Protein AF-A0A9E4J1G1-F1 (afdb_monomer_lite)

Radius of gyration: 12.77 Å; chains: 1; bounding box: 23×32×36 Å

Secondary structure (DSSP, 8-state):
-B-TTT--B-SSHHHHHHHS-S---PBPGGGTTSEEEE-TTT--EEEHHHHHHSTTB-TTT-PBPPGGGGGGGGGTBPPPPPP-

Foldseek 3Di:
DQFPVPRDDDPDPVRCVVPVVDAGDAAEPVQQQDFRDADPPPRDTDRNVCCVPVCQADPPPRDGHDPCCVVVNVRHHDDDDPDD

Structure (mmCIF, N/CA/C/O backbone):
data_AF-A0A9E4J1G1-F1
#
_entry.id   AF-A0A9E4J1G1-F1
#
loop_
_atom_site.group_PDB
_atom_site.id
_atom_site.type_symbol
_atom_site.label_atom_id
_atom_site.label_alt_id
_atom_site.label_comp_id
_atom_site.label_asym_id
_atom_site.label_entity_id
_atom_site.label_seq_id
_atom_site.pdbx_PDB_ins_code
_atom_site.Cartn_x
_atom_site.Cartn_y
_atom_site.Cartn_z
_atom_site.occupancy
_atom_site.B_iso_or_equiv
_atom_site.auth_seq_id
_atom_site.auth_comp_id
_atom_site.auth_asym_id
_atom_site.auth_atom_id
_atom_site.pdbx_PDB_model_num
ATOM 1 N N . MET A 1 1 ? -2.225 5.236 -1.796 1.00 93.44 1 MET A N 1
ATOM 2 C CA . MET A 1 1 ? -2.663 4.194 -0.848 1.00 93.44 1 MET A CA 1
ATOM 3 C C . MET A 1 1 ? -4.033 4.564 -0.316 1.00 93.44 1 MET A C 1
ATOM 5 O O . MET A 1 1 ? -4.244 5.737 -0.037 1.00 93.44 1 MET A O 1
ATOM 9 N N . ARG A 1 2 ? -4.945 3.602 -0.191 1.00 98.00 2 ARG A N 1
ATOM 10 C CA . ARG A 1 2 ? -6.239 3.775 0.460 1.00 98.00 2 ARG A CA 1
ATOM 11 C C . ARG A 1 2 ? -6.088 3.542 1.958 1.00 98.00 2 ARG A C 1
ATOM 13 O O . ARG A 1 2 ? -5.622 2.478 2.369 1.00 98.00 2 ARG A O 1
ATOM 20 N N . PHE A 1 3 ? -6.490 4.508 2.767 1.00 98.12 3 PHE A N 1
ATOM 21 C CA . PHE A 1 3 ? -6.356 4.427 4.220 1.00 98.12 3 PHE A CA 1
ATOM 22 C C . PHE A 1 3 ? -7.542 3.699 4.853 1.00 98.12 3 PHE A C 1
ATOM 24 O O . PHE A 1 3 ? -8.685 3.893 4.447 1.00 98.12 3 PHE A O 1
ATOM 31 N N . ARG A 1 4 ? -7.287 2.859 5.864 1.00 98.19 4 ARG A N 1
ATOM 32 C CA . ARG A 1 4 ? -8.327 2.059 6.535 1.00 98.19 4 ARG A CA 1
ATOM 33 C C . ARG A 1 4 ? -9.256 2.892 7.425 1.00 98.19 4 ARG A C 1
ATOM 35 O O . ARG A 1 4 ? -10.387 2.476 7.685 1.00 98.19 4 ARG A O 1
ATOM 42 N N . CYS A 1 5 ? -8.791 4.035 7.921 1.00 97.88 5 CYS A N 1
ATOM 43 C CA . CYS A 1 5 ? -9.573 4.925 8.783 1.00 97.88 5 CYS A CA 1
ATOM 44 C C . CYS A 1 5 ? -10.723 5.619 8.039 1.00 97.88 5 CYS A C 1
ATOM 46 O O . CYS A 1 5 ? -11.823 5.679 8.578 1.00 97.88 5 CYS A O 1
ATOM 48 N N . CYS A 1 6 ? -10.492 6.077 6.807 1.00 97.75 6 CYS A N 1
ATOM 49 C CA . CYS A 1 6 ? -11.445 6.900 6.050 1.00 97.75 6 CYS A CA 1
ATOM 50 C C . CYS A 1 6 ? -11.805 6.346 4.664 1.00 97.75 6 CYS A C 1
ATOM 52 O O . CYS A 1 6 ? -12.791 6.757 4.063 1.00 97.75 6 CYS A O 1
ATOM 54 N N . GLY A 1 7 ? -11.029 5.400 4.133 1.00 97.25 7 GLY A N 1
ATOM 55 C CA . GLY A 1 7 ? -11.222 4.872 2.786 1.00 97.25 7 GLY A CA 1
ATOM 56 C C . GLY A 1 7 ? -10.763 5.810 1.666 1.00 97.25 7 GLY A C 1
ATOM 57 O O . GLY A 1 7 ? -10.997 5.474 0.503 1.00 97.25 7 GLY A O 1
ATOM 58 N N . GLU A 1 8 ? -10.114 6.929 1.989 1.00 97.81 8 GLU A N 1
ATOM 59 C CA . GLU A 1 8 ? -9.581 7.903 1.032 1.00 97.81 8 GLU A CA 1
ATOM 60 C C . GLU A 1 8 ? -8.175 7.539 0.544 1.00 97.81 8 GLU A C 1
ATOM 62 O O . GLU A 1 8 ? -7.476 6.718 1.146 1.00 97.81 8 GLU A O 1
ATOM 67 N N . TRP A 1 9 ? -7.765 8.149 -0.570 1.00 97.31 9 TRP A N 1
ATOM 68 C CA . TRP A 1 9 ? -6.499 7.868 -1.241 1.00 97.31 9 TRP A CA 1
ATOM 69 C C . TRP A 1 9 ? -5.487 8.991 -1.026 1.00 97.31 9 TRP A C 1
ATOM 71 O O . TRP A 1 9 ? -5.691 10.101 -1.504 1.00 97.31 9 TRP A O 1
ATOM 81 N N . PHE A 1 10 ? -4.351 8.663 -0.411 1.00 96.50 10 PHE A N 1
ATOM 82 C CA . PHE A 1 10 ? -3.226 9.586 -0.235 1.00 96.50 10 PHE A CA 1
ATOM 83 C C . PHE A 1 10 ? -1.921 9.004 -0.801 1.00 96.50 10 PHE A C 1
ATOM 85 O O . PHE A 1 10 ? -1.769 7.773 -0.838 1.00 96.50 10 PHE A O 1
ATOM 92 N N . PRO A 1 11 ? -0.964 9.844 -1.245 1.00 92.94 11 PRO A N 1
ATOM 93 C CA . PRO A 1 11 ? 0.346 9.381 -1.709 1.00 92.94 11 PRO A CA 1
ATOM 94 C C . PRO A 1 11 ? 1.180 8.715 -0.603 1.00 92.94 11 PRO A C 1
ATOM 96 O O . PRO A 1 11 ? 1.817 7.694 -0.859 1.00 92.94 11 PRO A O 1
ATOM 99 N N . CYS A 1 12 ? 1.141 9.255 0.619 1.00 93.75 12 CYS A N 1
ATOM 100 C CA . CYS A 1 12 ? 1.858 8.750 1.792 1.00 93.75 12 CYS A CA 1
ATOM 101 C C . CYS A 1 12 ? 1.101 9.048 3.104 1.00 93.75 12 CYS A C 1
ATOM 103 O O . CYS A 1 12 ? 0.046 9.684 3.087 1.00 93.75 12 CYS A O 1
ATOM 105 N N . ILE A 1 13 ? 1.649 8.574 4.230 1.00 95.25 13 ILE A N 1
ATOM 106 C CA . ILE A 1 13 ? 1.147 8.833 5.587 1.00 95.25 13 ILE A CA 1
ATOM 107 C C . ILE A 1 13 ? 1.229 10.308 5.970 1.00 95.25 13 ILE A C 1
ATOM 109 O O . ILE A 1 13 ? 0.250 10.814 6.504 1.00 95.25 13 ILE A O 1
ATOM 113 N N . ASP A 1 14 ? 2.312 11.005 5.632 1.00 95.50 14 ASP A N 1
ATOM 114 C CA . ASP A 1 14 ? 2.480 12.414 6.007 1.00 95.50 14 ASP A CA 1
ATOM 115 C C . ASP A 1 14 ? 1.376 13.277 5.377 1.00 95.50 14 ASP A C 1
ATOM 117 O O . ASP A 1 14 ? 0.664 13.988 6.080 1.00 95.50 14 ASP A O 1
ATOM 121 N N . CYS A 1 15 ? 1.113 13.098 4.074 1.00 96.69 15 CYS A N 1
ATOM 122 C CA . CYS A 1 15 ? 0.010 13.786 3.395 1.00 96.69 15 CYS A CA 1
ATOM 123 C C . CYS A 1 15 ? -1.359 13.472 4.016 1.00 96.69 15 CYS A C 1
ATOM 125 O O . CYS A 1 15 ? -2.240 14.326 4.023 1.00 96.69 15 CYS A O 1
ATOM 127 N N . HIS A 1 16 ? -1.568 12.247 4.509 1.00 97.75 16 HIS A N 1
ATOM 128 C CA . HIS A 1 16 ? -2.802 11.912 5.216 1.00 97.75 16 HIS A CA 1
ATOM 129 C C . HIS A 1 16 ? -2.867 12.629 6.568 1.00 97.75 16 HIS A C 1
ATOM 131 O O . HIS A 1 16 ? -3.889 13.220 6.897 1.00 97.75 16 HIS A O 1
ATOM 137 N N . GLN A 1 17 ? -1.800 12.585 7.365 1.00 96.88 17 GLN A N 1
ATOM 138 C CA . GLN A 1 17 ? -1.760 13.200 8.693 1.00 96.88 17 GLN A CA 1
ATOM 139 C C . GLN A 1 17 ? -1.962 14.718 8.638 1.00 96.88 17 GLN A C 1
ATOM 141 O O . GLN A 1 17 ? -2.651 15.266 9.495 1.00 96.88 17 GLN A O 1
ATOM 146 N N . GLU A 1 18 ? -1.430 15.378 7.610 1.00 97.88 18 GLU A N 1
ATOM 147 C CA . GLU A 1 18 ? -1.611 16.815 7.392 1.00 97.88 18 GLU A CA 1
ATOM 148 C C . GLU A 1 18 ? -3.056 17.189 7.026 1.00 97.88 18 GLU A C 1
ATOM 150 O O . GLU A 1 18 ? -3.540 18.243 7.436 1.00 97.88 18 GLU A O 1
ATOM 155 N N . MET A 1 19 ? -3.756 16.339 6.267 1.00 97.44 19 MET A N 1
ATOM 156 C CA . MET A 1 19 ? -5.018 16.714 5.613 1.00 97.44 19 MET A CA 1
ATOM 157 C C . MET A 1 19 ? -6.270 16.087 6.234 1.00 97.44 19 MET A C 1
ATOM 159 O O . MET A 1 19 ? -7.349 16.669 6.154 1.00 97.44 19 MET A O 1
ATOM 163 N N . ALA A 1 20 ? -6.165 14.896 6.824 1.00 95.69 20 ALA A N 1
ATOM 164 C CA . ALA A 1 20 ? -7.328 14.085 7.184 1.00 95.69 20 ALA A CA 1
ATOM 165 C C . ALA A 1 20 ? -7.973 14.483 8.524 1.00 95.69 20 ALA A C 1
ATOM 167 O O . ALA A 1 20 ? -9.130 14.145 8.780 1.00 95.69 20 ALA A O 1
ATOM 168 N N . GLY A 1 21 ? -7.235 15.175 9.400 1.00 96.69 21 GLY A N 1
ATOM 169 C CA . GLY A 1 21 ? -7.738 15.634 10.701 1.00 96.69 21 GLY A CA 1
ATOM 170 C C . GLY A 1 21 ? -8.087 14.510 11.688 1.00 96.69 21 GLY A C 1
ATOM 171 O O . GLY A 1 21 ? -8.798 14.750 12.661 1.00 96.69 21 GLY A O 1
ATOM 172 N N . HIS A 1 22 ? -7.620 13.281 11.441 1.00 97.12 22 HIS A N 1
ATOM 173 C CA . HIS A 1 22 ? -7.832 12.123 12.307 1.00 97.12 22 HIS A CA 1
ATOM 174 C C . HIS A 1 22 ? -6.647 11.152 12.269 1.00 97.12 22 HIS A C 1
ATOM 176 O O . HIS A 1 22 ? -5.847 11.142 11.332 1.00 97.12 22 HIS A O 1
ATOM 182 N N . GLU A 1 23 ? -6.553 10.309 13.298 1.00 95.50 23 GLU A N 1
ATOM 183 C CA . GLU A 1 23 ? -5.486 9.319 13.424 1.00 95.50 23 GLU A CA 1
ATOM 184 C C . GLU A 1 23 ? -5.609 8.185 12.401 1.00 95.50 23 GLU A C 1
ATOM 186 O O . GLU A 1 23 ? -6.700 7.718 12.055 1.00 95.50 23 GLU A O 1
ATOM 191 N N . VAL A 1 24 ? -4.453 7.702 11.950 1.00 96.81 24 VAL A N 1
ATOM 192 C CA . VAL A 1 24 ? -4.363 6.574 11.024 1.00 96.81 24 VAL A CA 1
ATOM 193 C C . VAL A 1 24 ? -4.812 5.290 11.717 1.00 96.81 24 VAL A C 1
ATOM 195 O O . VAL A 1 24 ? -4.432 4.999 12.848 1.00 96.81 24 VAL A O 1
ATOM 198 N N . ARG A 1 25 ? -5.587 4.478 10.994 1.00 97.44 25 ARG A N 1
ATOM 199 C CA . ARG A 1 25 ? -5.832 3.070 11.329 1.00 97.44 25 ARG A CA 1
ATOM 200 C C . ARG A 1 25 ? -5.188 2.197 10.264 1.00 97.44 25 ARG A C 1
ATOM 202 O O . ARG A 1 25 ? -5.208 2.564 9.089 1.00 97.44 25 ARG A O 1
ATOM 209 N N . VAL A 1 26 ? -4.656 1.051 10.674 1.00 97.62 26 VAL A N 1
ATOM 210 C CA . VAL A 1 26 ? -4.037 0.071 9.774 1.00 97.62 26 VAL A CA 1
ATOM 211 C C . VAL A 1 26 ? -5.043 -0.991 9.338 1.00 97.62 26 VAL A C 1
ATOM 213 O O . VAL A 1 26 ? -5.974 -1.305 10.078 1.00 97.62 26 VAL A O 1
ATOM 216 N N . TRP A 1 27 ? -4.870 -1.535 8.133 1.00 98.31 27 TRP A N 1
ATOM 217 C CA . TRP A 1 27 ? -5.605 -2.717 7.674 1.00 98.31 27 TRP A CA 1
ATOM 218 C C . TRP A 1 27 ? -5.118 -3.953 8.429 1.00 98.31 27 TRP A C 1
ATOM 220 O O . TRP A 1 27 ? -3.910 -4.188 8.489 1.00 98.31 27 TRP A O 1
ATOM 230 N N . SER A 1 28 ? -6.044 -4.739 8.972 1.00 97.69 28 SER A N 1
ATOM 231 C CA . SER A 1 28 ? -5.709 -5.966 9.704 1.00 97.69 28 SER A CA 1
ATOM 232 C C . SER A 1 28 ? -5.220 -7.087 8.782 1.00 97.69 28 SER A C 1
ATOM 234 O O . SER A 1 28 ? -5.444 -7.063 7.566 1.00 97.69 28 SER A O 1
ATOM 236 N N . LEU A 1 29 ? -4.603 -8.120 9.362 1.00 96.56 29 LEU A N 1
ATOM 237 C CA . LEU A 1 29 ? -4.232 -9.347 8.644 1.00 96.56 29 LEU A CA 1
ATOM 238 C C . LEU A 1 29 ? -5.439 -10.015 7.958 1.00 96.56 29 LEU A C 1
ATOM 240 O O . LEU A 1 29 ? -5.299 -10.576 6.873 1.00 96.56 29 LEU A O 1
ATOM 244 N N . ALA A 1 30 ? -6.635 -9.906 8.543 1.00 97.00 30 ALA A N 1
ATOM 245 C CA . ALA A 1 30 ? -7.866 -10.461 7.978 1.00 97.00 30 ALA A CA 1
ATOM 246 C C . ALA A 1 30 ? -8.411 -9.667 6.773 1.00 97.00 30 ALA A C 1
ATOM 248 O O . ALA A 1 30 ? -9.264 -10.169 6.049 1.00 97.00 30 ALA A O 1
ATOM 249 N N . GLU A 1 31 ? -7.933 -8.441 6.542 1.00 97.69 31 GLU A N 1
ATOM 250 C CA . GLU A 1 31 ? -8.407 -7.546 5.474 1.00 97.69 31 GLU A CA 1
ATOM 251 C C . GLU A 1 31 ? -7.416 -7.453 4.296 1.00 97.69 31 GLU A C 1
ATOM 253 O O . GLU A 1 31 ? -7.459 -6.513 3.499 1.00 97.69 31 GLU A O 1
ATOM 258 N N . ARG A 1 32 ? -6.491 -8.413 4.167 1.00 97.31 32 ARG A N 1
ATOM 259 C CA . ARG A 1 32 ? -5.442 -8.401 3.127 1.00 97.31 32 ARG A CA 1
ATOM 260 C C . ARG A 1 32 ? -5.974 -8.555 1.697 1.00 97.31 32 ARG A C 1
ATOM 262 O O . ARG A 1 32 ? -5.271 -8.215 0.745 1.00 97.31 32 ARG A O 1
ATOM 269 N N . ASP A 1 33 ? -7.209 -9.016 1.547 1.00 98.12 33 ASP A N 1
ATOM 270 C CA . ASP A 1 33 ? -7.943 -9.127 0.286 1.00 98.12 33 ASP A CA 1
ATOM 271 C C . ASP A 1 33 ? -8.474 -7.776 -0.233 1.00 98.12 33 ASP A C 1
ATOM 273 O O . ASP A 1 33 ? -8.951 -7.680 -1.363 1.00 98.12 33 ASP A O 1
ATOM 277 N N . ARG A 1 34 ? -8.393 -6.702 0.561 1.00 98.38 34 ARG A N 1
ATOM 278 C CA . ARG A 1 34 ? -8.921 -5.388 0.181 1.00 98.38 34 ARG A CA 1
ATOM 279 C C . ARG A 1 34 ? -8.010 -4.656 -0.791 1.00 98.38 34 ARG A C 1
ATOM 281 O O . ARG A 1 34 ? -6.805 -4.544 -0.581 1.00 98.38 34 ARG A O 1
ATOM 288 N N . GLU A 1 35 ? -8.612 -4.073 -1.827 1.00 98.25 35 GLU A N 1
ATOM 289 C CA . GLU A 1 35 ? -7.935 -3.149 -2.737 1.00 98.25 35 GLU A CA 1
ATOM 290 C C . GLU A 1 35 ? -7.590 -1.835 -2.028 1.00 98.25 35 GLU A C 1
ATOM 292 O O . GLU A 1 35 ? -8.429 -0.936 -1.886 1.00 98.25 35 GLU A O 1
ATOM 297 N N . ALA A 1 36 ? -6.338 -1.722 -1.591 1.00 97.94 36 ALA A N 1
ATOM 298 C CA . ALA A 1 36 ? -5.831 -0.527 -0.926 1.00 97.94 36 ALA A CA 1
ATOM 299 C C . ALA A 1 36 ? -4.642 0.111 -1.648 1.00 97.94 36 ALA A C 1
ATOM 301 O O . ALA A 1 36 ? -4.241 1.224 -1.315 1.00 97.94 36 ALA A O 1
ATOM 302 N N . VAL A 1 37 ? -4.081 -0.536 -2.666 1.00 97.81 37 VAL A N 1
ATOM 303 C CA . VAL A 1 37 ? -2.893 -0.031 -3.361 1.00 97.81 37 VAL A CA 1
ATOM 304 C C . VAL A 1 37 ? -3.258 0.348 -4.783 1.00 97.81 37 VAL A C 1
ATOM 306 O O . VAL A 1 37 ? -4.012 -0.358 -5.436 1.00 97.81 37 VAL A O 1
ATOM 309 N N . LEU A 1 38 ? -2.735 1.473 -5.263 1.00 97.50 38 LEU A N 1
ATOM 310 C CA . LEU A 1 38 ? -2.924 1.945 -6.631 1.00 97.50 38 LEU A CA 1
ATOM 311 C C . LEU A 1 38 ? -1.557 2.007 -7.303 1.00 97.50 38 LEU A C 1
ATOM 313 O O . LEU A 1 38 ? -0.636 2.627 -6.768 1.00 97.50 38 LEU A O 1
ATOM 317 N N . CYS A 1 39 ? -1.423 1.402 -8.479 1.00 97.50 39 CYS A N 1
ATOM 318 C CA . CYS A 1 39 ? -0.260 1.633 -9.318 1.00 97.50 39 CYS A CA 1
ATOM 319 C C . CYS A 1 39 ? -0.312 3.056 -9.883 1.00 97.50 39 CYS A C 1
ATOM 321 O O . CYS A 1 39 ? -1.207 3.379 -10.659 1.00 97.50 39 CYS A O 1
ATOM 323 N N . GLY A 1 40 ? 0.673 3.889 -9.542 1.00 94.50 40 GLY A N 1
ATOM 324 C CA . GLY A 1 40 ? 0.768 5.258 -10.062 1.00 94.50 40 GLY A CA 1
ATOM 325 C C . GLY A 1 40 ? 1.037 5.350 -11.570 1.00 94.50 40 GLY A C 1
ATOM 326 O O . GLY A 1 40 ? 0.904 6.430 -12.130 1.00 94.50 40 GLY A O 1
ATOM 327 N N . VAL A 1 41 ? 1.403 4.239 -12.225 1.00 97.56 41 VAL A N 1
ATOM 328 C CA . VAL A 1 41 ? 1.702 4.197 -13.668 1.00 97.56 41 VAL A CA 1
ATOM 329 C C . VAL A 1 41 ? 0.489 3.757 -14.483 1.00 97.56 41 VAL A C 1
ATOM 331 O O . VAL A 1 41 ? 0.093 4.450 -15.410 1.00 97.56 41 VAL A O 1
ATOM 334 N N . CYS A 1 42 ? -0.108 2.605 -14.159 1.00 98.00 42 CYS A N 1
ATOM 335 C CA . CYS A 1 42 ? -1.220 2.051 -14.942 1.00 98.00 42 CYS A CA 1
ATOM 336 C C . CYS A 1 42 ? -2.597 2.219 -14.288 1.00 98.00 42 CYS A C 1
ATOM 338 O O . CYS A 1 42 ? -3.599 1.830 -14.878 1.00 98.00 42 CYS A O 1
ATOM 340 N N . GLY A 1 43 ? -2.669 2.733 -13.058 1.00 96.94 43 GLY A N 1
ATOM 341 C CA . GLY A 1 43 ? -3.929 2.919 -12.338 1.00 96.94 43 GLY A CA 1
ATOM 342 C C . GLY A 1 43 ? -4.589 1.629 -11.844 1.00 96.94 43 GLY A C 1
ATOM 343 O O . GLY A 1 43 ? -5.660 1.701 -11.241 1.00 96.94 43 GLY A O 1
ATOM 344 N N . ARG A 1 44 ? -3.983 0.447 -12.045 1.00 97.75 44 ARG A N 1
ATOM 345 C CA . ARG A 1 44 ? -4.522 -0.791 -11.467 1.00 97.75 44 ARG A CA 1
ATOM 346 C C . ARG A 1 44 ? -4.555 -0.681 -9.947 1.00 97.75 44 ARG A C 1
ATOM 348 O O . ARG A 1 44 ? -3.562 -0.295 -9.325 1.00 97.75 44 ARG A O 1
ATOM 355 N N . ARG A 1 45 ? -5.686 -1.073 -9.367 1.00 98.19 45 ARG A N 1
ATOM 356 C CA . ARG A 1 45 ? -5.814 -1.317 -7.935 1.00 98.19 45 ARG A CA 1
ATOM 357 C C . ARG A 1 45 ? -5.351 -2.735 -7.624 1.00 98.19 4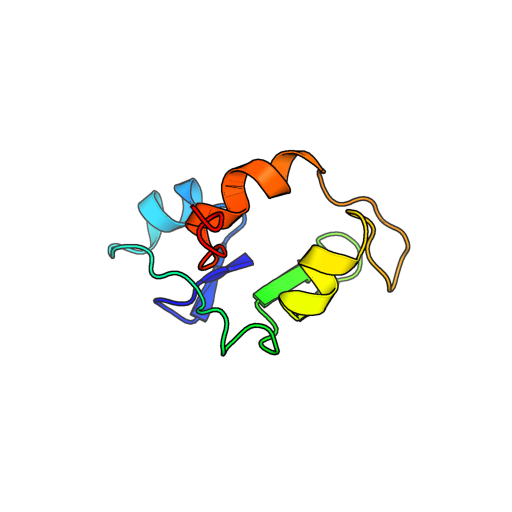5 ARG A C 1
ATOM 359 O O . ARG A 1 45 ? -5.632 -3.660 -8.380 1.00 98.19 45 ARG A O 1
ATOM 366 N N . LEU A 1 46 ? -4.575 -2.871 -6.562 1.00 98.50 46 LEU A N 1
ATOM 367 C CA . LEU A 1 46 ? -4.096 -4.147 -6.062 1.00 98.50 46 LEU A CA 1
ATOM 368 C C . LEU A 1 46 ? -4.661 -4.356 -4.667 1.00 98.50 46 LEU A C 1
ATOM 370 O O . LEU A 1 46 ? -4.740 -3.412 -3.863 1.00 98.50 46 LEU A O 1
ATOM 374 N N . THR A 1 47 ? -4.989 -5.607 -4.374 1.00 98.62 47 THR A N 1
ATOM 375 C CA . THR A 1 47 ? -5.174 -6.049 -2.999 1.00 98.62 47 THR A CA 1
ATOM 376 C C . THR A 1 47 ? -3.878 -5.863 -2.214 1.00 98.62 47 THR A C 1
ATOM 378 O O . THR 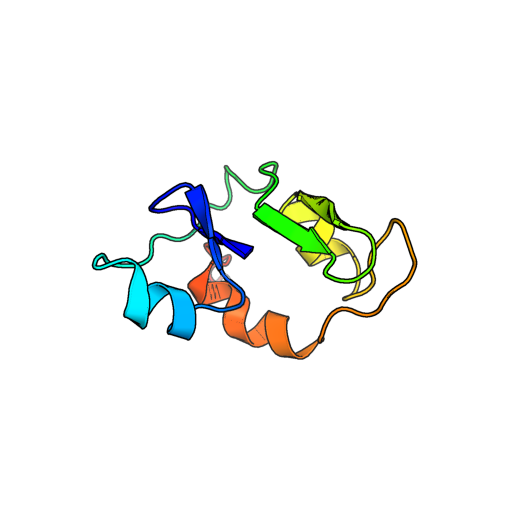A 1 47 ? -2.776 -5.795 -2.774 1.00 98.62 47 THR A O 1
ATOM 381 N N . ILE A 1 48 ? -3.993 -5.762 -0.895 1.00 98.06 48 ILE A N 1
ATOM 382 C CA . ILE A 1 48 ? -2.821 -5.630 -0.032 1.00 98.06 48 ILE A CA 1
ATOM 383 C C . ILE A 1 48 ? -1.918 -6.867 -0.163 1.00 98.06 48 ILE A C 1
ATOM 385 O O . ILE A 1 48 ? -0.700 -6.718 -0.260 1.00 98.06 48 ILE A O 1
ATOM 389 N N . ALA A 1 49 ? -2.507 -8.066 -0.228 1.00 97.94 49 ALA A N 1
ATOM 390 C CA . ALA A 1 49 ? -1.783 -9.315 -0.451 1.00 97.94 49 ALA A CA 1
ATOM 391 C C . ALA A 1 49 ? -1.005 -9.310 -1.779 1.00 97.94 49 ALA A C 1
ATOM 393 O O . ALA A 1 49 ? 0.189 -9.609 -1.788 1.00 97.94 49 ALA A O 1
ATOM 394 N N . GLU A 1 50 ? -1.641 -8.909 -2.889 1.00 98.12 50 GLU A N 1
ATOM 395 C CA . GLU A 1 50 ? -0.963 -8.784 -4.188 1.00 98.12 50 GLU A CA 1
ATOM 396 C C . GLU A 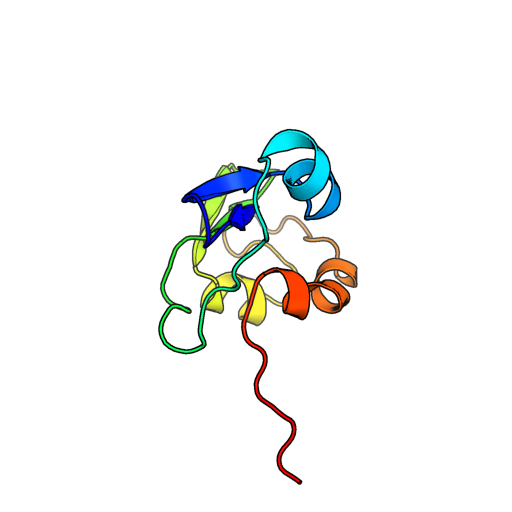1 50 ? 0.212 -7.805 -4.112 1.00 98.12 50 GLU A C 1
ATOM 398 O O . GLU A 1 50 ? 1.303 -8.112 -4.586 1.00 98.12 50 GLU A O 1
ATOM 403 N N . TYR A 1 51 ? 0.019 -6.633 -3.501 1.00 97.50 51 TYR A N 1
ATOM 404 C CA . TYR A 1 51 ? 1.079 -5.633 -3.393 1.00 97.50 51 TYR A CA 1
ATOM 405 C C . TYR A 1 51 ? 2.275 -6.117 -2.566 1.00 97.50 51 TYR A C 1
ATOM 407 O O . TYR A 1 51 ? 3.418 -5.917 -2.975 1.00 97.50 51 TYR A O 1
ATOM 415 N N . MET A 1 52 ? 2.041 -6.778 -1.432 1.00 95.75 52 MET A N 1
ATOM 416 C CA . MET A 1 52 ? 3.133 -7.312 -0.612 1.00 95.75 52 MET A CA 1
ATOM 417 C C . MET A 1 52 ? 3.866 -8.472 -1.292 1.00 95.75 52 MET A C 1
ATOM 419 O O . MET A 1 52 ? 5.075 -8.606 -1.124 1.00 95.75 52 MET A O 1
ATOM 423 N N . GLY A 1 53 ? 3.152 -9.284 -2.078 1.00 95.75 53 GLY A N 1
ATOM 424 C CA . GLY A 1 53 ? 3.706 -10.445 -2.778 1.00 95.75 53 GLY A CA 1
ATOM 425 C C . GLY A 1 53 ? 4.342 -10.146 -4.140 1.00 95.75 53 GLY A C 1
ATOM 426 O O . GLY A 1 53 ? 5.030 -11.002 -4.686 1.00 95.75 53 GLY A O 1
ATOM 427 N N . CYS A 1 54 ? 4.149 -8.952 -4.712 1.00 95.44 54 CYS A N 1
ATOM 428 C CA . CYS A 1 54 ? 4.558 -8.663 -6.095 1.00 95.44 54 CYS A CA 1
ATOM 429 C C . CYS A 1 54 ? 6.057 -8.370 -6.302 1.00 95.44 54 CYS A C 1
ATOM 431 O O . CYS A 1 54 ? 6.459 -7.978 -7.396 1.00 95.44 54 CYS A O 1
ATOM 433 N N . GLY A 1 55 ? 6.895 -8.493 -5.266 1.00 94.94 55 GLY A N 1
ATOM 434 C CA . GLY A 1 55 ? 8.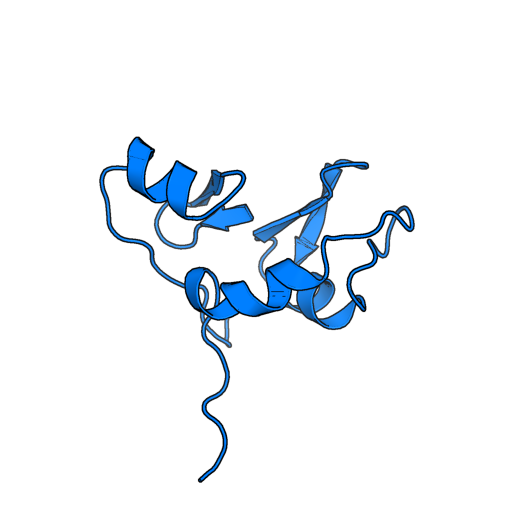335 -8.223 -5.381 1.00 94.94 55 GLY A CA 1
ATOM 435 C C . GLY A 1 55 ? 8.651 -6.774 -5.773 1.00 94.94 55 GLY A C 1
ATOM 436 O O . GLY A 1 55 ? 9.591 -6.520 -6.519 1.00 94.94 55 GLY A O 1
ATOM 437 N N . SER A 1 56 ? 7.842 -5.816 -5.306 1.00 95.44 56 SER A N 1
ATOM 438 C CA . SER A 1 56 ? 7.927 -4.394 -5.682 1.00 95.44 56 SER A CA 1
ATOM 439 C C . SER A 1 56 ? 7.781 -4.127 -7.186 1.00 95.44 56 SER A C 1
ATOM 441 O O . SER A 1 56 ? 8.289 -3.128 -7.684 1.00 95.44 56 SER A O 1
ATOM 443 N N . THR A 1 57 ? 7.060 -4.976 -7.919 1.00 97.62 57 THR A N 1
ATOM 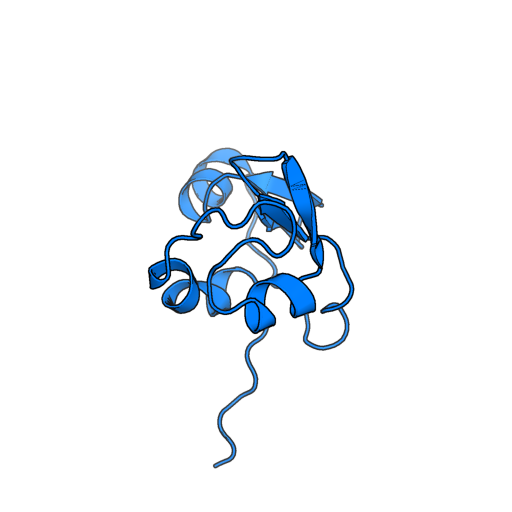444 C CA . THR A 1 57 ? 6.781 -4.782 -9.348 1.00 97.62 57 THR A CA 1
ATOM 445 C C . THR A 1 57 ? 5.291 -4.936 -9.612 1.00 97.62 57 THR A C 1
ATOM 447 O O . THR A 1 57 ? 4.683 -5.924 -9.222 1.00 97.62 57 THR A O 1
ATOM 450 N N . CYS A 1 58 ? 4.667 -3.972 -10.289 1.00 98.12 58 CYS A N 1
ATOM 451 C CA . CYS A 1 58 ? 3.249 -4.062 -10.610 1.00 98.12 58 CYS A CA 1
ATOM 452 C C . CYS A 1 58 ? 2.972 -5.297 -11.490 1.00 98.12 58 CYS A C 1
ATOM 454 O O . CYS A 1 58 ? 3.468 -5.350 -12.618 1.00 98.12 58 CYS A O 1
ATOM 456 N N . PRO A 1 59 ? 2.106 -6.237 -11.061 1.00 97.75 59 PRO A N 1
ATOM 457 C CA . PRO A 1 59 ? 1.826 -7.468 -11.802 1.00 97.75 59 PRO A CA 1
ATOM 458 C C . PRO A 1 59 ? 1.041 -7.224 -13.100 1.00 97.75 59 PRO A C 1
ATOM 460 O O . PRO A 1 59 ? 0.824 -8.149 -13.872 1.00 97.75 59 PRO A O 1
ATOM 463 N N . SER A 1 60 ? 0.579 -5.993 -13.343 1.00 98.12 60 SER A N 1
ATOM 464 C CA . SER A 1 60 ? -0.206 -5.645 -14.529 1.00 98.12 60 SER A CA 1
ATOM 465 C C . SER A 1 60 ? 0.569 -4.919 -15.613 1.00 98.12 60 SER A C 1
ATOM 467 O O . SER A 1 60 ? 0.202 -5.041 -16.774 1.00 98.12 60 SER A O 1
ATOM 469 N N . CYS A 1 61 ? 1.568 -4.112 -15.256 1.00 98.38 61 CYS A N 1
ATOM 470 C CA . CYS A 1 61 ? 2.310 -3.307 -16.231 1.00 98.38 61 CYS A CA 1
ATOM 471 C C . CYS A 1 61 ? 3.831 -3.411 -16.091 1.00 98.38 61 CYS A C 1
ATOM 473 O O . CYS A 1 61 ? 4.544 -2.780 -16.862 1.00 98.38 61 CYS A O 1
ATOM 475 N N . GLY A 1 62 ? 4.342 -4.156 -15.106 1.00 97.94 62 GLY A N 1
ATOM 476 C CA . GLY A 1 62 ? 5.780 -4.315 -14.882 1.00 97.94 62 GLY A CA 1
ATOM 477 C C . GLY A 1 62 ? 6.484 -3.080 -14.310 1.00 97.94 62 GLY A C 1
ATOM 478 O O . GLY A 1 62 ? 7.695 -3.112 -14.119 1.00 97.94 62 GLY A O 1
ATOM 479 N N . ALA A 1 63 ? 5.763 -1.993 -14.017 1.00 97.81 63 ALA A N 1
ATOM 480 C CA . ALA A 1 63 ? 6.358 -0.816 -13.393 1.00 97.81 63 ALA A CA 1
ATOM 481 C C . ALA A 1 63 ? 6.869 -1.136 -11.982 1.00 97.81 63 ALA A C 1
ATOM 483 O O . ALA A 1 63 ? 6.175 -1.785 -11.196 1.00 97.81 63 ALA A O 1
ATOM 484 N N . ALA A 1 64 ? 8.053 -0.628 -11.646 1.00 97.00 64 ALA A N 1
ATOM 485 C CA . ALA A 1 64 ? 8.616 -0.771 -10.313 1.00 97.00 64 ALA A CA 1
ATOM 486 C C . ALA A 1 64 ? 7.849 0.093 -9.299 1.00 97.00 64 ALA A C 1
ATOM 488 O O . ALA A 1 64 ? 7.647 1.293 -9.495 1.00 97.00 64 ALA A O 1
ATOM 489 N N . PHE A 1 65 ? 7.460 -0.517 -8.185 1.00 95.19 65 PHE A N 1
ATOM 490 C CA . PHE A 1 65 ? 7.179 0.206 -6.952 1.00 95.19 65 PHE A CA 1
ATOM 491 C C . PHE A 1 65 ? 8.499 0.559 -6.267 1.00 95.19 65 PHE A C 1
ATOM 493 O O . PHE A 1 65 ? 9.510 -0.112 -6.463 1.00 95.19 65 PHE A O 1
ATOM 500 N N . ASN A 1 66 ? 8.497 1.596 -5.429 1.00 89.75 66 ASN A N 1
ATOM 501 C CA . ASN A 1 66 ? 9.666 1.908 -4.615 1.00 89.75 66 ASN A CA 1
ATOM 502 C C . ASN A 1 66 ? 9.859 0.802 -3.553 1.00 89.75 66 ASN A C 1
ATOM 504 O O . ASN A 1 66 ? 9.016 0.687 -2.659 1.00 89.75 66 ASN A O 1
ATOM 508 N N . PRO A 1 67 ? 10.964 0.029 -3.577 1.00 86.75 67 PRO A N 1
ATOM 509 C CA . PRO A 1 67 ? 11.186 -1.045 -2.608 1.00 86.75 67 PRO A CA 1
ATOM 510 C C . PRO A 1 67 ? 11.263 -0.535 -1.165 1.00 86.75 67 PRO A C 1
ATOM 512 O O . PRO A 1 67 ? 10.894 -1.244 -0.229 1.00 86.75 67 PRO A O 1
ATOM 515 N N . GLY A 1 68 ? 11.680 0.722 -0.970 1.00 89.81 68 GLY A N 1
ATOM 516 C CA . GLY A 1 68 ? 11.718 1.380 0.335 1.00 89.81 68 GLY A CA 1
ATOM 517 C C . GLY A 1 68 ? 10.345 1.533 0.994 1.00 89.81 68 GLY A C 1
ATOM 518 O O . GLY A 1 68 ? 10.283 1.621 2.217 1.00 89.81 68 GLY A O 1
ATOM 519 N N . CYS A 1 69 ? 9.243 1.483 0.233 1.00 89.25 69 CYS A N 1
ATOM 520 C CA . CYS A 1 69 ? 7.888 1.526 0.793 1.00 89.25 69 CYS A CA 1
ATOM 521 C C . CYS A 1 69 ? 7.591 0.356 1.741 1.00 89.25 69 CYS A C 1
ATOM 523 O O . CYS A 1 69 ? 6.746 0.503 2.621 1.00 89.25 69 CYS A O 1
ATOM 525 N N . SER A 1 70 ? 8.296 -0.773 1.602 1.00 90.94 70 SER A N 1
ATOM 526 C CA . SER A 1 70 ? 8.195 -1.911 2.529 1.00 90.94 70 SER A CA 1
ATOM 527 C C . SER A 1 70 ? 8.536 -1.544 3.974 1.00 90.94 70 SER A C 1
ATOM 529 O O . SER A 1 70 ? 7.893 -2.024 4.904 1.00 90.94 70 SER A O 1
ATOM 531 N N . LYS A 1 71 ? 9.466 -0.602 4.176 1.00 92.44 71 LYS A N 1
ATOM 532 C CA . LYS A 1 71 ? 9.842 -0.103 5.509 1.00 92.44 71 LYS A CA 1
ATOM 533 C C . LYS A 1 71 ? 8.698 0.640 6.201 1.00 92.44 71 LYS A C 1
ATOM 535 O O . LYS A 1 71 ? 8.667 0.724 7.423 1.00 92.44 71 LYS A O 1
ATOM 540 N N . HIS A 1 72 ? 7.740 1.147 5.428 1.00 92.88 72 HIS A N 1
ATOM 541 C CA . HIS A 1 72 ? 6.600 1.912 5.927 1.00 92.88 72 HIS A CA 1
ATOM 542 C C . HIS A 1 72 ? 5.322 1.080 6.035 1.00 92.88 72 HIS A C 1
ATOM 544 O O . HIS A 1 72 ? 4.275 1.634 6.343 1.00 92.88 72 HIS A O 1
ATOM 550 N N . TRP A 1 73 ? 5.360 -0.232 5.781 1.00 95.00 73 TRP A N 1
ATOM 551 C CA . TRP A 1 73 ? 4.151 -1.060 5.812 1.00 95.00 73 TRP A CA 1
ATOM 552 C C . TRP A 1 73 ? 3.399 -0.989 7.140 1.00 95.00 73 TRP A C 1
ATOM 554 O O . TRP A 1 73 ? 2.177 -0.917 7.114 1.00 95.00 73 TRP A O 1
ATOM 564 N N . HIS A 1 74 ? 4.110 -0.895 8.262 1.00 95.06 74 HIS A N 1
ATOM 565 C CA . HIS A 1 74 ? 3.525 -0.766 9.599 1.00 95.06 74 HIS A CA 1
ATOM 566 C C . HIS A 1 74 ? 2.635 0.480 9.785 1.00 95.06 74 HIS A C 1
ATOM 568 O O . HIS A 1 74 ? 1.793 0.506 10.674 1.00 95.06 74 HIS A O 1
ATOM 574 N N . HIS A 1 75 ? 2.776 1.504 8.938 1.00 95.75 75 HIS A N 1
ATOM 575 C CA . HIS A 1 75 ? 1.891 2.671 8.941 1.00 95.75 75 HIS A CA 1
ATOM 576 C C . HIS A 1 75 ? 0.545 2.421 8.252 1.00 95.75 75 HIS A C 1
ATOM 578 O O . HIS A 1 75 ? -0.400 3.176 8.460 1.00 95.75 75 HIS A O 1
ATOM 584 N N . TYR A 1 76 ? 0.443 1.384 7.421 1.00 96.62 76 TYR A N 1
ATOM 585 C CA . TYR A 1 76 ? -0.753 1.091 6.626 1.00 96.62 76 TYR A CA 1
ATOM 586 C C . TYR A 1 76 ? -1.377 -0.251 6.989 1.00 96.62 76 TYR A C 1
ATOM 588 O O . TYR A 1 76 ? -2.579 -0.436 6.800 1.00 96.62 76 TYR A O 1
ATOM 596 N N . PHE A 1 77 ? -0.574 -1.191 7.480 1.00 97.00 77 PHE A N 1
ATOM 597 C CA . PHE A 1 77 ? -0.929 -2.588 7.625 1.00 97.00 77 PHE A CA 1
ATOM 598 C C . PHE A 1 77 ? -0.470 -3.148 8.969 1.00 97.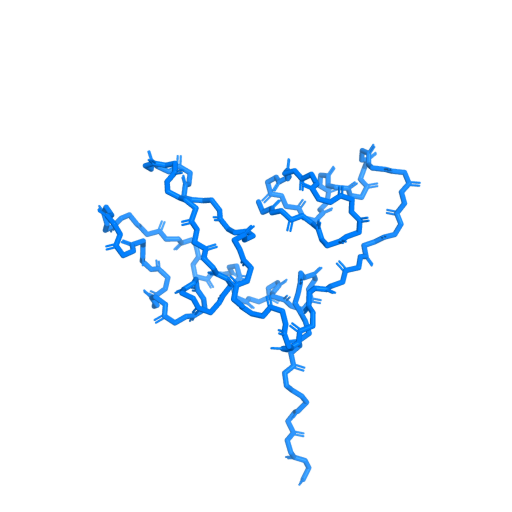00 77 PHE A C 1
ATOM 600 O O . PHE A 1 77 ? 0.644 -2.879 9.413 1.00 97.00 77 PHE A O 1
ATOM 607 N N . GLU A 1 78 ? -1.301 -3.995 9.562 1.00 97.00 78 GLU A N 1
ATOM 608 C CA . GLU A 1 78 ? -0.915 -4.855 10.674 1.00 97.00 78 GLU A CA 1
ATOM 609 C C . GLU A 1 78 ? 0.146 -5.852 10.200 1.00 97.00 78 GLU A C 1
ATOM 611 O O . GLU A 1 78 ? -0.093 -6.639 9.282 1.00 97.00 78 GLU A O 1
ATOM 616 N N . MET A 1 79 ? 1.337 -5.793 10.787 1.00 93.06 79 MET A N 1
ATOM 617 C CA . MET A 1 79 ? 2.426 -6.716 10.482 1.00 93.06 79 MET A CA 1
ATOM 618 C C . MET A 1 79 ? 2.350 -7.910 11.429 1.00 93.06 79 MET A C 1
ATOM 620 O O . MET A 1 79 ? 1.984 -7.747 12.588 1.00 93.06 79 MET A O 1
ATOM 624 N N . GLU A 1 80 ? 2.690 -9.103 10.942 1.00 84.38 80 GLU A N 1
ATOM 625 C CA . GLU A 1 80 ? 2.844 -10.257 11.828 1.00 84.38 80 GLU A CA 1
ATOM 626 C C . GLU A 1 80 ? 3.946 -9.944 12.847 1.00 84.38 80 GLU A C 1
ATOM 628 O O . GLU A 1 80 ? 5.057 -9.557 12.472 1.00 84.38 80 GLU A O 1
ATOM 633 N N . GLU A 1 81 ? 3.631 -10.074 14.136 1.00 70.94 81 GLU A N 1
ATOM 634 C CA . GLU A 1 81 ? 4.645 -10.018 15.186 1.00 70.94 81 GLU A CA 1
ATOM 635 C C . GLU A 1 81 ? 5.642 -11.161 14.939 1.00 70.94 81 GLU A C 1
ATOM 637 O O . GLU A 1 81 ? 5.215 -12.298 14.698 1.00 70.94 81 GLU A O 1
ATOM 642 N N . PRO A 1 82 ? 6.963 -10.913 14.988 1.00 55.41 82 PRO A N 1
ATOM 643 C CA . PRO A 1 82 ? 7.917 -12.002 14.917 1.00 55.41 82 PRO A CA 1
ATOM 644 C C . PRO A 1 82 ? 7.623 -12.967 16.068 1.00 55.41 82 PRO A C 1
ATOM 646 O O . PRO A 1 82 ? 7.601 -12.554 17.230 1.00 55.41 82 PRO A O 1
ATOM 649 N N . SER A 1 83 ? 7.390 -14.245 15.748 1.00 51.28 83 SER A N 1
ATOM 650 C CA . SER A 1 83 ? 7.331 -15.308 16.755 1.00 51.28 83 SER A CA 1
ATOM 651 C C . SER A 1 83 ? 8.562 -15.182 17.648 1.00 51.28 83 SER A C 1
ATOM 653 O O . SER A 1 83 ? 9.689 -15.286 17.160 1.00 51.28 83 SER A O 1
ATOM 655 N N . ARG A 1 84 ? 8.335 -14.917 18.937 1.00 41.75 84 ARG A N 1
ATOM 656 C CA . ARG A 1 84 ? 9.356 -15.081 19.975 1.00 41.75 84 ARG A CA 1
ATOM 657 C C . ARG A 1 84 ? 9.800 -16.533 20.074 1.00 41.75 84 ARG A C 1
ATOM 659 O O . ARG A 1 84 ? 8.979 -17.420 19.741 1.00 41.75 84 ARG A O 1
#

Sequence (84 aa):
MRFRCCGEWFPCIDCHQEMAGHEVRVWSLAERDREAVLCGVCGRRLTIAEYMGCGSTCPSCGAAFNPGCSKHWHHYFEMEEPSR

pLDDT: mean 94.23, std 9.48, range [41.75, 98.62]